Protein AF-A0A091U9D5-F1 (afdb_monomer)

Nearest PDB structures (foldseek):
  5nld-assembly1_B  TM=1.000E+00  e=1.282E-18  Gallus gallus
  3aya-assembly2_B  TM=9.301E-01  e=2.652E-10  Homo sapiens
  7n57-assembly1_B  TM=9.348E-01  e=3.592E-09  Homo sapiens
  7tro-assembly1_B  TM=9.326E-01  e=3.788E-09  Homo sapiens
  5glt-assembly2_B  TM=9.230E-01  e=2.046E-07  Toxascaris leonina

Foldseek 3Di:
DWKWAFPDQFAKKWKFFAFPPPGWTQWIWMQGRNQLKIWIWTQPPNHIDDIDIFNDRPDDHRDMKDWDWDDDQFWTWIDINNHTRDTDGGPPNPPVRRDDIDMDDGTDTPDDDDDDDDD

Mean predicted aligned error: 2.37 Å

Secondary structure (DSSP, 8-state):
-EEEE-S-SS-BEEEEEEETTT--EEEEEEEEGGGTEEEEEEEETTEE---EEE------T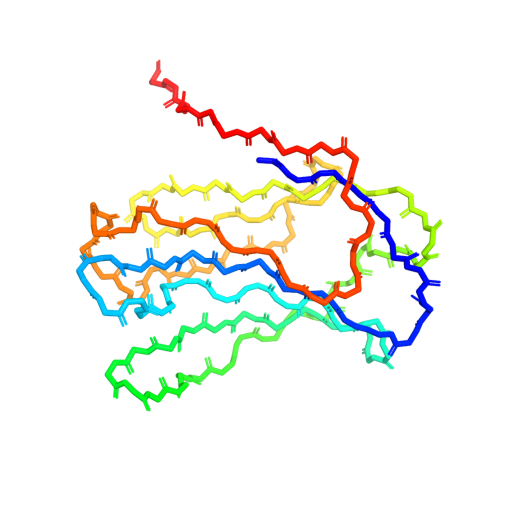TS-EEEEEEE-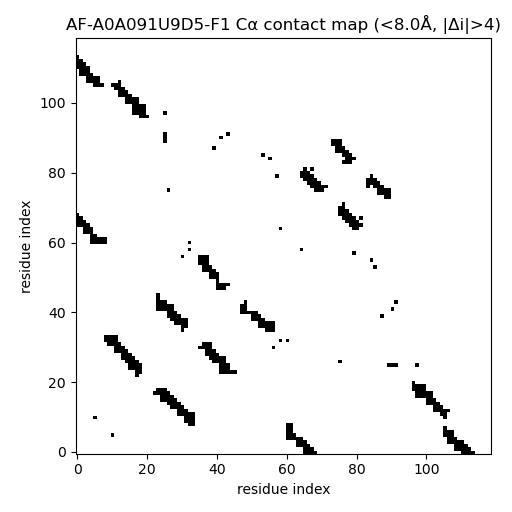SSEEEEEETTEEEEEEE-SSS-GGGEEEEEEEES-EEEEE-------

InterPro domains:
  IPR001079 Galectin, carbohydrate recognition domain [PF00337] (2-114)
  IPR001079 Galectin, carbohydrate recognition domain [PS51304] (1-115)
  IPR001079 Galectin, carbohydrate recognition domain [SM00276] (1-115)
  IPR001079 Galectin, carbohydrate recognition domain [SM00908] (1-114)
  IPR001079 Galectin, carbohydrate recognition domain [cd00070] (1-113)
  IPR013320 Concanavalin A-like lectin/glucanase domain superfamily [SSF49899] (2-115)
  IPR044156 Galectin-like [PTHR11346] (2-114)

Solvent-accessible surface area (backbone atoms only — not comparable to full-atom values): 6749 Å² total; per-residue (Å²): 62,40,29,30,27,27,85,52,68,60,47,42,32,37,46,34,36,19,26,61,83,84,62,35,28,50,37,36,42,33,49,31,49,68,73,48,30,30,40,34,38,31,35,52,97,91,39,75,58,77,77,47,76,39,72,76,52,96,74,60,67,62,40,82,48,39,41,37,72,46,74,67,98,59,32,39,38,35,25,50,72,87,39,80,73,53,72,46,68,62,75,56,79,65,62,86,33,53,77,44,82,46,75,47,72,50,58,53,73,77,46,78,49,91,76,87,82,76,134

Organism: NCBI:txid9218

Structure (mmCIF, N/CA/C/O backbone):
data_AF-A0A091U9D5-F1
#
_entry.id   AF-A0A091U9D5-F1
#
loop_
_atom_site.group_PDB
_atom_site.id
_atom_site.type_symbol
_atom_site.label_atom_id
_atom_site.label_alt_id
_atom_site.label_comp_id
_atom_site.label_asym_id
_atom_site.label_entity_id
_atom_site.label_seq_id
_atom_site.pdbx_PDB_ins_code
_atom_site.Cartn_x
_atom_site.Cartn_y
_atom_site.Cartn_z
_atom_site.occupancy
_atom_site.B_iso_or_equiv
_atom_site.auth_seq_id
_atom_site.auth_comp_id
_atom_site.auth_asym_id
_atom_site.auth_atom_id
_atom_site.pdbx_PDB_model_num
ATOM 1 N N . VAL A 1 1 ? -3.123 9.594 -1.344 1.00 98.38 1 VAL A N 1
ATOM 2 C CA . VAL A 1 1 ? -2.517 9.460 -2.687 1.00 98.38 1 VAL A CA 1
ATOM 3 C C . VAL A 1 1 ? -1.007 9.501 -2.539 1.00 98.38 1 VAL A C 1
ATOM 5 O O . VAL A 1 1 ? -0.505 10.336 -1.797 1.00 98.38 1 VAL A O 1
ATOM 8 N N . VAL A 1 2 ? -0.295 8.586 -3.188 1.00 98.88 2 VAL A N 1
ATOM 9 C CA . VAL A 1 2 ? 1.170 8.509 -3.223 1.00 98.88 2 VAL A CA 1
ATOM 10 C C . VAL A 1 2 ? 1.597 8.536 -4.683 1.00 98.88 2 VAL A C 1
ATOM 12 O O . VAL A 1 2 ? 1.063 7.774 -5.486 1.00 98.88 2 VAL A O 1
ATOM 15 N N . LYS A 1 3 ? 2.542 9.410 -5.024 1.00 98.88 3 LYS A N 1
ATOM 16 C CA . LYS A 1 3 ? 3.173 9.466 -6.346 1.00 98.88 3 LYS A CA 1
ATOM 17 C C . LYS A 1 3 ? 4.651 9.149 -6.216 1.00 98.88 3 LYS A C 1
ATOM 19 O O . LYS A 1 3 ? 5.295 9.590 -5.260 1.00 98.88 3 LYS A O 1
ATOM 24 N N . GLY A 1 4 ? 5.181 8.410 -7.176 1.00 98.50 4 GLY A N 1
ATOM 25 C CA . GLY A 1 4 ? 6.584 8.030 -7.194 1.00 98.50 4 GLY A CA 1
ATOM 26 C C . GLY A 1 4 ? 6.906 7.092 -8.343 1.00 98.50 4 GLY A C 1
ATOM 27 O O . GLY A 1 4 ? 6.072 6.857 -9.208 1.00 98.50 4 GLY A O 1
ATOM 28 N N . GLU A 1 5 ? 8.121 6.570 -8.315 1.00 98.50 5 GLU A N 1
ATOM 29 C CA . GLU A 1 5 ? 8.652 5.587 -9.260 1.00 98.50 5 GLU A CA 1
ATOM 30 C C . GLU A 1 5 ? 9.606 4.641 -8.518 1.00 98.50 5 GLU A C 1
ATOM 32 O O . GLU A 1 5 ? 10.040 4.939 -7.400 1.00 98.50 5 GLU A O 1
ATOM 37 N N . THR A 1 6 ? 9.937 3.488 -9.099 1.00 98.25 6 THR A N 1
ATOM 38 C CA . THR A 1 6 ? 10.942 2.582 -8.512 1.00 98.25 6 THR A CA 1
ATOM 39 C C . THR A 1 6 ? 12.337 2.876 -9.046 1.00 98.25 6 THR A C 1
ATOM 41 O O . THR A 1 6 ? 12.501 3.254 -10.202 1.00 98.25 6 THR A O 1
ATOM 44 N N . SER A 1 7 ? 13.374 2.643 -8.239 1.00 96.31 7 SER A N 1
ATOM 45 C CA . SER A 1 7 ? 14.761 2.741 -8.715 1.00 96.31 7 SER A CA 1
ATOM 46 C C . SER A 1 7 ? 15.231 1.442 -9.380 1.00 96.31 7 SER A C 1
ATOM 48 O O . SER A 1 7 ? 16.085 1.460 -10.272 1.00 96.31 7 SER A O 1
ATOM 50 N N . SER A 1 8 ? 14.684 0.296 -8.964 1.00 94.56 8 SER A N 1
ATOM 51 C CA . SER A 1 8 ? 14.990 -1.028 -9.508 1.00 94.56 8 SER A CA 1
ATOM 52 C C . SER A 1 8 ? 13.807 -1.621 -10.278 1.00 94.56 8 SER A C 1
ATOM 54 O O . SER A 1 8 ? 12.642 -1.344 -9.998 1.00 94.56 8 SER A O 1
ATOM 56 N N . SER A 1 9 ? 14.111 -2.488 -11.248 1.00 91.00 9 SER A N 1
ATOM 57 C CA . SER A 1 9 ? 13.111 -3.259 -11.995 1.00 91.00 9 SER A CA 1
ATOM 58 C C . SER A 1 9 ? 12.714 -4.576 -11.333 1.00 91.00 9 SER A C 1
ATOM 60 O O . SER A 1 9 ? 11.761 -5.214 -11.769 1.00 91.00 9 SER A O 1
ATOM 62 N N . THR A 1 10 ? 13.419 -4.998 -10.281 1.00 90.88 10 THR A N 1
ATOM 63 C CA . THR A 1 10 ? 13.208 -6.310 -9.646 1.00 90.88 10 THR A CA 1
ATOM 64 C C . THR A 1 10 ? 12.915 -6.227 -8.149 1.00 90.88 10 THR A C 1
ATOM 66 O O . THR A 1 10 ? 12.912 -7.255 -7.475 1.00 90.88 10 THR A O 1
ATOM 69 N N . SER A 1 11 ? 12.705 -5.027 -7.606 1.00 94.81 11 SER A N 1
ATOM 70 C CA . SER A 1 11 ? 12.454 -4.824 -6.175 1.00 94.81 11 SER A CA 1
ATOM 71 C C . SER A 1 11 ? 10.953 -4.824 -5.839 1.00 94.81 11 SER A C 1
ATOM 73 O O . SER A 1 11 ? 10.108 -5.283 -6.614 1.00 94.81 11 SER A O 1
ATOM 75 N N . MET A 1 12 ? 10.618 -4.346 -4.644 1.00 98.06 12 MET A N 1
ATOM 76 C CA . MET A 1 12 ? 9.260 -4.096 -4.178 1.00 98.06 12 MET A CA 1
ATOM 77 C C . MET A 1 12 ? 9.218 -2.831 -3.321 1.00 98.06 12 MET A C 1
ATOM 79 O O . MET A 1 12 ? 10.221 -2.456 -2.708 1.00 98.06 12 MET A O 1
ATOM 83 N N . PHE A 1 13 ? 8.035 -2.238 -3.218 1.00 98.75 13 PHE A N 1
ATOM 84 C CA . PHE A 1 13 ? 7.716 -1.252 -2.190 1.00 98.75 13 PHE A CA 1
ATOM 85 C C . PHE A 1 13 ? 6.469 -1.680 -1.427 1.00 98.75 13 PHE A C 1
ATOM 87 O O . PHE A 1 13 ? 5.741 -2.582 -1.850 1.00 98.75 13 PHE A O 1
ATOM 94 N N . GLU A 1 14 ? 6.223 -1.057 -0.282 1.00 98.88 14 GLU A N 1
ATOM 95 C CA . GLU A 1 14 ? 5.004 -1.304 0.480 1.00 98.88 14 GLU A CA 1
ATOM 96 C C . GLU A 1 14 ? 4.427 -0.029 1.076 1.00 98.88 14 GLU A C 1
ATOM 98 O O . GLU A 1 14 ? 5.155 0.882 1.474 1.00 98.88 14 GLU A O 1
ATOM 103 N N . ILE A 1 15 ? 3.098 0.010 1.125 1.00 98.88 15 ILE A N 1
ATOM 104 C CA . ILE A 1 15 ? 2.320 1.037 1.803 1.00 98.88 15 ILE A CA 1
ATOM 105 C C . ILE A 1 15 ? 1.525 0.340 2.903 1.00 98.88 15 ILE A C 1
ATOM 107 O O . ILE A 1 15 ? 0.661 -0.496 2.628 1.00 98.88 15 ILE A O 1
ATOM 111 N N . ASN A 1 16 ? 1.825 0.695 4.148 1.00 98.94 16 ASN A N 1
ATOM 112 C CA . ASN A 1 16 ? 1.202 0.134 5.336 1.00 98.94 16 ASN A CA 1
ATOM 113 C C . ASN A 1 16 ? 0.325 1.191 6.023 1.00 98.94 16 ASN A C 1
ATOM 115 O O . ASN A 1 16 ? 0.746 2.334 6.223 1.00 98.94 16 ASN A O 1
ATOM 119 N N . LEU A 1 17 ? -0.883 0.795 6.424 1.00 98.88 17 LEU A N 1
ATOM 120 C CA . LEU A 1 17 ? -1.750 1.566 7.316 1.00 98.88 17 LEU A CA 1
ATOM 121 C C . LEU A 1 17 ? -1.760 0.903 8.690 1.00 98.88 17 LEU A C 1
ATOM 123 O O . LEU A 1 17 ? -2.177 -0.253 8.812 1.00 98.88 17 LEU A O 1
ATOM 127 N N . LEU A 1 18 ? -1.294 1.619 9.713 1.00 98.88 18 LEU A N 1
ATOM 128 C CA . LEU A 1 18 ? -1.035 1.050 11.033 1.00 98.88 18 LEU A CA 1
ATOM 129 C C . LEU A 1 18 ? -1.976 1.603 12.097 1.00 98.88 18 LEU A C 1
ATOM 131 O O . LEU A 1 18 ? -2.380 2.770 12.071 1.00 98.88 18 LEU A O 1
ATOM 135 N N . CYS A 1 19 ? -2.304 0.727 13.042 1.00 98.56 19 CYS A N 1
ATOM 136 C CA . CYS A 1 19 ? -3.131 1.033 14.194 1.00 98.56 19 CYS A CA 1
ATOM 137 C C . CYS A 1 19 ? -2.305 1.618 15.342 1.00 98.56 19 CYS A C 1
ATOM 139 O O . CYS A 1 19 ? -1.178 1.190 15.580 1.00 98.56 19 CYS A O 1
ATOM 141 N N . ASP A 1 20 ? -2.917 2.502 16.121 1.00 97.44 20 ASP A N 1
ATOM 142 C CA . ASP A 1 20 ? -2.431 2.921 17.429 1.00 97.44 20 ASP A CA 1
ATOM 143 C C . ASP A 1 20 ? -3.389 2.429 18.534 1.00 97.44 20 ASP A C 1
ATOM 145 O O . ASP A 1 20 ? -4.610 2.546 18.373 1.00 97.44 20 ASP A O 1
ATOM 149 N N . PRO A 1 21 ? -2.876 1.854 19.640 1.00 95.75 21 PRO A N 1
ATOM 150 C CA . PRO A 1 21 ? -1.467 1.555 19.918 1.00 95.75 21 PRO A CA 1
ATOM 151 C C . PRO A 1 21 ? -0.961 0.270 19.230 1.00 95.75 21 PRO A C 1
ATOM 153 O O . PRO A 1 21 ? -1.736 -0.595 18.816 1.00 95.75 21 PRO A O 1
ATOM 156 N N . GLY A 1 22 ? 0.366 0.110 19.192 1.00 94.12 22 GLY A N 1
ATOM 157 C CA . GLY A 1 22 ? 1.029 -1.172 18.912 1.00 94.12 22 GLY A CA 1
ATOM 158 C C . GLY A 1 22 ? 1.322 -1.487 17.444 1.00 94.12 22 GLY A C 1
ATOM 159 O O . GLY A 1 22 ? 1.757 -2.597 17.160 1.00 94.12 22 GLY A O 1
ATOM 160 N N . ASP A 1 23 ? 1.087 -0.543 16.530 1.00 97.62 23 ASP A N 1
ATOM 161 C CA . ASP A 1 23 ? 1.519 -0.587 15.125 1.00 97.62 23 ASP A CA 1
ATOM 162 C C . ASP A 1 23 ? 1.101 -1.860 14.368 1.00 97.62 23 ASP A C 1
ATOM 164 O O . ASP A 1 23 ? 1.765 -2.317 13.439 1.00 97.62 23 ASP A O 1
ATOM 168 N N . GLN A 1 24 ? -0.054 -2.428 14.733 1.00 98.62 24 GLN A N 1
ATOM 169 C CA . GLN A 1 24 ? -0.668 -3.506 13.959 1.00 98.62 24 GLN A CA 1
ATOM 170 C C . GLN A 1 24 ? -1.002 -3.008 12.551 1.00 98.62 24 GLN A C 1
ATOM 172 O O . GLN A 1 24 ? -1.599 -1.940 12.392 1.00 98.62 24 GLN A O 1
ATOM 177 N N . ILE A 1 25 ? -0.672 -3.796 11.529 1.00 98.88 25 ILE A N 1
ATOM 178 C CA . ILE A 1 25 ? -0.846 -3.401 10.130 1.00 98.88 25 ILE A CA 1
ATOM 179 C C . ILE A 1 25 ? -2.262 -3.778 9.686 1.00 98.88 25 ILE A C 1
ATOM 181 O O . ILE A 1 25 ? -2.558 -4.946 9.422 1.00 98.88 25 ILE A O 1
ATOM 185 N N . ALA A 1 26 ? -3.149 -2.786 9.605 1.00 98.88 26 ALA A N 1
ATOM 186 C CA . ALA A 1 26 ? -4.526 -2.969 9.152 1.00 98.88 26 ALA A CA 1
ATOM 187 C C . ALA A 1 26 ? -4.593 -3.261 7.646 1.00 98.88 26 ALA A C 1
ATOM 189 O O . ALA A 1 26 ? -5.348 -4.142 7.225 1.00 98.88 26 ALA A O 1
ATOM 190 N N . LEU A 1 27 ? -3.765 -2.572 6.861 1.00 98.88 27 LEU A N 1
ATOM 191 C CA . LEU A 1 27 ? -3.556 -2.818 5.438 1.00 98.88 27 LEU A CA 1
ATOM 192 C C . LEU A 1 27 ? -2.058 -2.840 5.159 1.00 98.88 27 LEU A C 1
ATOM 194 O O . LEU A 1 27 ? -1.372 -1.870 5.462 1.00 98.88 27 LEU A O 1
ATOM 198 N N . HIS A 1 28 ? -1.590 -3.921 4.556 1.00 98.94 28 HIS A N 1
ATOM 199 C CA . HIS A 1 28 ? -0.297 -4.025 3.897 1.00 98.94 28 HIS A CA 1
ATOM 200 C C . HIS A 1 28 ? -0.559 -4.133 2.399 1.00 98.94 28 HIS A C 1
ATOM 202 O O . HIS A 1 28 ? -1.175 -5.109 1.973 1.00 98.94 28 HIS A O 1
ATOM 208 N N . PHE A 1 29 ? -0.135 -3.141 1.621 1.00 98.94 29 PHE A N 1
ATOM 209 C CA . PHE A 1 29 ? -0.201 -3.140 0.161 1.00 98.94 29 PHE A CA 1
ATOM 210 C C . PHE A 1 29 ? 1.218 -3.231 -0.397 1.00 98.94 29 PHE A C 1
ATOM 212 O O . PHE A 1 29 ? 2.011 -2.316 -0.186 1.00 98.94 29 PHE A O 1
ATOM 219 N N . ASN A 1 30 ? 1.543 -4.317 -1.101 1.00 98.81 30 ASN A N 1
ATOM 220 C CA . ASN A 1 30 ? 2.915 -4.627 -1.506 1.00 98.81 30 ASN A CA 1
ATOM 221 C C . ASN A 1 30 ? 3.016 -5.052 -2.981 1.00 98.81 30 ASN A C 1
ATOM 223 O O . ASN A 1 30 ? 2.884 -6.238 -3.306 1.00 98.81 30 ASN A O 1
ATOM 227 N N . PRO A 1 31 ? 3.255 -4.095 -3.894 1.00 98.56 31 PRO A N 1
ATOM 228 C CA . PRO A 1 31 ? 3.632 -4.378 -5.275 1.00 98.56 31 PRO A CA 1
ATOM 229 C C . PRO A 1 31 ? 5.028 -5.004 -5.360 1.00 98.56 31 PRO A C 1
ATOM 231 O O . PRO A 1 31 ? 6.019 -4.415 -4.926 1.00 98.56 31 PRO A O 1
ATOM 234 N N . ARG A 1 32 ? 5.116 -6.199 -5.951 1.00 98.44 32 ARG A N 1
ATOM 235 C CA . ARG A 1 32 ? 6.363 -6.950 -6.156 1.00 98.44 32 ARG A CA 1
ATOM 236 C C . ARG A 1 32 ? 6.699 -7.009 -7.646 1.00 98.44 32 ARG A C 1
ATOM 238 O O . ARG A 1 32 ? 6.100 -7.800 -8.376 1.00 98.44 32 ARG A O 1
ATOM 245 N N . PHE A 1 33 ? 7.686 -6.230 -8.090 1.00 97.25 33 PHE A N 1
ATOM 246 C CA . PHE A 1 33 ? 8.037 -6.106 -9.513 1.00 97.25 33 PHE A CA 1
ATOM 247 C C . PHE A 1 33 ? 8.675 -7.379 -10.077 1.00 97.25 33 PHE A C 1
ATOM 249 O O . PHE A 1 33 ? 8.363 -7.769 -11.195 1.00 97.25 33 PHE A O 1
ATOM 256 N N . SER A 1 34 ? 9.477 -8.098 -9.283 1.00 94.69 34 SER A N 1
ATOM 257 C CA . SER A 1 34 ? 10.120 -9.358 -9.703 1.00 94.69 34 SER A CA 1
ATOM 258 C C . SER A 1 34 ? 9.149 -10.473 -10.099 1.00 94.69 34 SER A C 1
ATOM 260 O O . SER A 1 34 ? 9.510 -11.355 -10.873 1.00 94.69 34 SER A O 1
ATOM 262 N N . SER A 1 35 ? 7.930 -10.455 -9.557 1.00 96.00 35 SER A N 1
ATOM 263 C CA . SER A 1 35 ? 6.890 -11.452 -9.842 1.00 96.00 35 SER A CA 1
ATOM 264 C C . SER A 1 35 ? 5.655 -10.857 -10.513 1.00 96.00 35 SER A C 1
ATOM 266 O O . SER A 1 35 ? 4.697 -11.591 -10.748 1.00 96.00 35 SER A O 1
ATOM 268 N N . SER A 1 36 ? 5.677 -9.548 -10.793 1.00 97.62 36 SER A N 1
ATOM 269 C CA . SER A 1 36 ? 4.566 -8.765 -11.343 1.00 97.62 36 SER A CA 1
ATOM 270 C C . SER A 1 36 ? 3.233 -9.076 -10.654 1.00 97.62 36 SER A C 1
ATOM 272 O O . SER A 1 36 ? 2.249 -9.442 -11.293 1.00 97.62 36 SER A O 1
ATOM 274 N N . ARG A 1 37 ? 3.214 -8.985 -9.320 1.00 98.25 37 ARG A N 1
ATOM 275 C CA . ARG A 1 37 ? 2.027 -9.243 -8.488 1.00 98.25 37 ARG A CA 1
ATOM 276 C C . ARG A 1 37 ? 1.901 -8.208 -7.389 1.00 98.25 37 ARG A C 1
ATOM 278 O O . ARG A 1 37 ? 2.900 -7.724 -6.862 1.00 98.25 37 ARG A O 1
ATOM 285 N N . ILE A 1 38 ? 0.665 -7.916 -7.009 1.00 98.75 38 ILE A N 1
ATOM 286 C CA . ILE A 1 38 ? 0.365 -7.126 -5.816 1.00 98.75 38 ILE A CA 1
ATOM 287 C C . ILE A 1 38 ? -0.105 -8.087 -4.732 1.00 98.75 38 ILE A C 1
ATOM 289 O O . ILE A 1 38 ? -1.017 -8.884 -4.961 1.00 98.75 38 ILE A O 1
ATOM 293 N N . VAL A 1 39 ? 0.507 -8.001 -3.555 1.00 98.81 39 VAL A N 1
ATOM 294 C CA . VAL A 1 39 ? 0.072 -8.735 -2.366 1.00 98.81 39 VAL A CA 1
ATOM 295 C C . VAL A 1 39 ? -0.581 -7.765 -1.394 1.00 98.81 39 VAL A C 1
ATOM 297 O O . VAL A 1 39 ? 0.006 -6.743 -1.042 1.00 98.81 39 VAL A O 1
ATOM 300 N N . CYS A 1 40 ? -1.785 -8.110 -0.947 1.00 98.88 40 CYS A N 1
ATOM 301 C CA . CYS A 1 40 ? -2.469 -7.440 0.147 1.00 98.88 40 CYS A CA 1
ATOM 302 C C . CYS A 1 40 ? -2.585 -8.375 1.352 1.00 98.88 40 CYS A C 1
ATOM 304 O O . CYS A 1 40 ? -2.891 -9.563 1.208 1.00 98.88 40 CYS A O 1
ATOM 306 N N . ASN A 1 41 ? -2.358 -7.850 2.555 1.00 98.88 41 ASN A N 1
ATOM 307 C CA . ASN A 1 41 ? -2.565 -8.601 3.793 1.00 98.88 41 ASN A CA 1
ATOM 308 C C . ASN A 1 41 ? -2.805 -7.662 4.992 1.00 98.88 41 ASN A C 1
ATOM 310 O O . ASN A 1 41 ? -2.846 -6.441 4.853 1.00 98.88 41 ASN A O 1
ATOM 314 N N . SER A 1 42 ? -2.959 -8.241 6.180 1.00 98.94 42 SER A N 1
ATOM 315 C CA . SER A 1 42 ? -2.963 -7.541 7.465 1.00 98.94 42 SER A CA 1
ATOM 316 C C . SER A 1 42 ? -2.081 -8.308 8.448 1.00 98.94 42 SER A C 1
ATOM 318 O O . SER A 1 42 ? -2.084 -9.544 8.441 1.00 98.94 42 SER A O 1
ATOM 320 N N . PHE A 1 43 ? -1.369 -7.581 9.305 1.00 98.81 43 PHE A N 1
ATOM 321 C CA . PHE A 1 43 ? -0.604 -8.137 10.418 1.00 98.81 43 PHE A CA 1
ATOM 322 C C . PHE A 1 43 ? -1.319 -7.783 11.721 1.00 98.81 43 PHE A C 1
ATOM 324 O O . PHE A 1 43 ? -1.204 -6.665 12.227 1.00 98.81 43 PHE A O 1
ATOM 331 N N . LEU A 1 44 ? -2.114 -8.722 12.226 1.00 98.25 44 LEU A N 1
ATOM 332 C CA . LEU A 1 44 ? -2.978 -8.542 13.394 1.00 98.25 44 LEU A CA 1
ATOM 333 C C . LEU A 1 44 ? -2.643 -9.619 14.418 1.00 98.25 44 LEU A C 1
ATOM 335 O O . LEU A 1 44 ? -2.303 -10.735 14.035 1.00 98.25 44 LEU A O 1
ATOM 339 N N . ALA A 1 45 ? -2.727 -9.304 15.713 1.00 96.56 45 ALA A N 1
ATOM 340 C CA . ALA A 1 45 ? -2.375 -10.250 16.780 1.00 96.56 45 ALA A CA 1
ATOM 341 C C . ALA A 1 45 ? -1.027 -10.969 16.519 1.00 96.56 45 ALA A C 1
ATOM 343 O O . ALA A 1 45 ? -0.912 -12.187 16.661 1.00 96.56 45 ALA A O 1
ATOM 344 N N . ASN A 1 46 ? -0.020 -10.196 16.099 1.00 96.81 46 ASN A N 1
ATOM 345 C CA . ASN A 1 46 ? 1.357 -10.632 15.846 1.00 96.81 46 ASN A CA 1
ATOM 346 C C . ASN A 1 46 ? 1.546 -11.729 14.782 1.00 96.81 46 ASN A C 1
ATOM 348 O O . ASN A 1 46 ? 2.539 -12.455 14.824 1.00 96.81 46 ASN A O 1
ATOM 352 N N . HIS A 1 47 ? 0.634 -11.856 13.816 1.00 98.31 47 HIS A N 1
ATOM 353 C CA . HIS A 1 47 ? 0.820 -12.750 12.676 1.00 98.31 47 HIS A CA 1
ATOM 354 C C . HIS A 1 47 ? 0.217 -12.179 11.391 1.00 98.31 47 HIS A C 1
ATOM 356 O O . HIS A 1 47 ? -0.716 -11.375 11.407 1.00 98.31 47 HIS A O 1
ATOM 362 N N . TRP A 1 48 ? 0.754 -12.630 10.259 1.00 98.81 48 TRP A N 1
ATOM 363 C CA . TRP A 1 48 ? 0.170 -12.370 8.950 1.00 98.81 48 TRP A CA 1
ATOM 364 C C . TRP A 1 48 ? -1.086 -13.212 8.749 1.00 98.81 48 TRP A C 1
ATOM 366 O O . TRP A 1 48 ? -1.099 -14.410 9.034 1.00 98.81 48 TRP A O 1
ATOM 376 N N . GLY A 1 49 ? -2.136 -12.592 8.217 1.00 98.75 49 GLY A N 1
ATOM 377 C CA . GLY A 1 49 ? -3.305 -13.322 7.741 1.00 98.75 49 GLY A CA 1
ATOM 378 C C . GLY A 1 49 ? -3.052 -14.036 6.408 1.00 98.75 49 GLY A C 1
ATOM 379 O O . GLY A 1 49 ? -1.927 -14.144 5.919 1.00 98.75 49 GLY A O 1
ATOM 380 N N . LYS A 1 50 ? -4.133 -14.496 5.771 1.00 98.62 50 LYS A N 1
ATOM 381 C CA . LYS A 1 50 ? -4.080 -15.057 4.414 1.00 98.62 50 LYS A CA 1
ATOM 382 C C . LYS A 1 50 ? -3.763 -13.955 3.397 1.00 98.62 50 LYS A C 1
ATOM 384 O O . LYS A 1 50 ? -4.460 -12.942 3.384 1.00 98.62 50 LYS A O 1
ATOM 389 N N . GLU A 1 51 ? -2.766 -14.160 2.541 1.00 98.75 51 GLU A N 1
ATOM 390 C CA . GLU A 1 51 ? -2.470 -13.234 1.442 1.00 98.75 51 GLU A CA 1
ATOM 391 C C . GLU A 1 51 ? -3.630 -13.176 0.433 1.00 98.75 51 GLU A C 1
ATOM 393 O O . GLU A 1 51 ? -4.207 -14.201 0.057 1.00 98.75 51 GLU A O 1
ATOM 398 N N . GLU A 1 52 ? -3.949 -11.968 -0.022 1.00 98.75 52 GLU A N 1
ATOM 399 C CA . GLU A 1 52 ? -4.799 -11.715 -1.183 1.00 98.75 52 GLU A CA 1
ATOM 400 C C . GLU A 1 52 ? -3.901 -11.240 -2.325 1.00 98.75 52 GLU A C 1
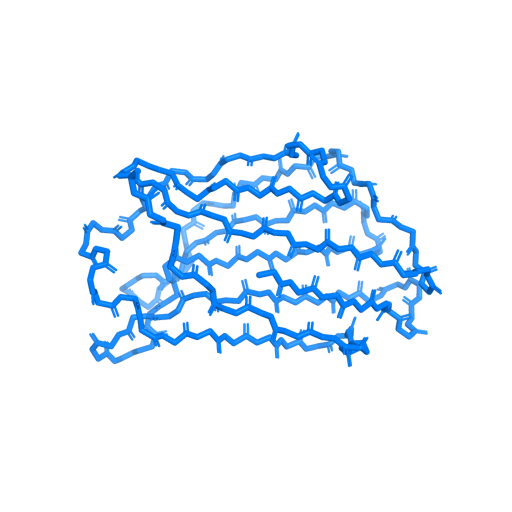ATOM 402 O O . GLU A 1 52 ? -3.281 -10.180 -2.245 1.00 98.75 52 GLU A O 1
ATOM 407 N N . VAL A 1 53 ? -3.783 -12.064 -3.366 1.00 98.50 53 VAL A N 1
AT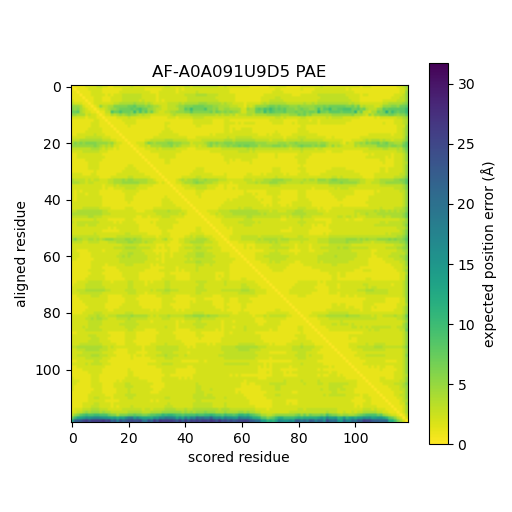OM 408 C CA . VAL A 1 53 ? -2.862 -11.827 -4.482 1.00 98.50 53 VAL A CA 1
ATOM 409 C C . VAL A 1 53 ? -3.647 -11.326 -5.682 1.00 98.50 53 VAL A C 1
ATOM 411 O O . VAL A 1 53 ? -4.556 -12.006 -6.159 1.00 98.50 53 VAL A O 1
ATOM 414 N N . ASN A 1 54 ? -3.258 -10.167 -6.203 1.00 97.19 54 ASN A N 1
ATOM 415 C CA . ASN A 1 54 ? -3.753 -9.655 -7.469 1.00 97.19 54 ASN A CA 1
ATOM 416 C C . ASN A 1 54 ? -2.706 -9.874 -8.567 1.00 97.19 54 ASN A C 1
ATOM 418 O O . ASN A 1 54 ? -1.567 -9.413 -8.453 1.00 97.19 54 ASN A O 1
ATOM 422 N N . ASN A 1 55 ? -3.105 -10.578 -9.628 1.00 95.12 55 ASN A N 1
ATOM 423 C CA . ASN A 1 55 ? -2.244 -10.842 -10.787 1.00 95.12 55 ASN A CA 1
ATOM 424 C C . ASN A 1 55 ? -2.294 -9.713 -11.827 1.00 95.12 55 ASN A C 1
ATOM 426 O O . ASN A 1 55 ? -1.447 -9.670 -12.712 1.00 95.12 55 ASN A O 1
ATOM 430 N N . THR A 1 56 ? -3.262 -8.796 -11.728 1.00 95.69 56 THR A N 1
ATOM 431 C CA . THR A 1 56 ? -3.233 -7.553 -12.502 1.00 95.69 56 THR A CA 1
ATOM 432 C C . THR A 1 56 ? -2.176 -6.631 -11.899 1.00 95.69 56 THR A C 1
ATOM 434 O O . THR A 1 56 ? -2.298 -6.203 -10.750 1.00 95.69 56 THR A O 1
ATOM 437 N N . PHE A 1 57 ? -1.138 -6.329 -12.675 1.00 97.50 57 PHE A N 1
ATOM 438 C CA . PHE A 1 57 ? 0.011 -5.543 -12.232 1.00 97.50 57 PHE A CA 1
ATOM 439 C C . PHE A 1 57 ? 0.243 -4.366 -13.189 1.00 97.50 57 PHE A C 1
ATOM 441 O O . PHE A 1 57 ? 0.997 -4.502 -14.147 1.00 97.50 57 PHE A O 1
ATOM 448 N N . PRO A 1 58 ? -0.433 -3.225 -12.972 1.00 97.38 58 PRO A N 1
ATOM 449 C CA . PRO A 1 58 ? -0.398 -2.076 -13.878 1.00 97.38 58 PRO A CA 1
ATOM 450 C C . PRO A 1 58 ? 0.786 -1.133 -13.600 1.00 97.38 58 PRO A C 1
ATOM 452 O O . PRO A 1 58 ? 0.708 0.044 -13.917 1.00 97.38 58 PRO A O 1
ATOM 455 N N . PHE A 1 59 ? 1.853 -1.621 -12.964 1.00 97.69 59 PHE A N 1
ATOM 456 C CA . PHE A 1 59 ? 3.060 -0.830 -12.738 1.00 97.69 59 PHE A CA 1
ATOM 457 C C . P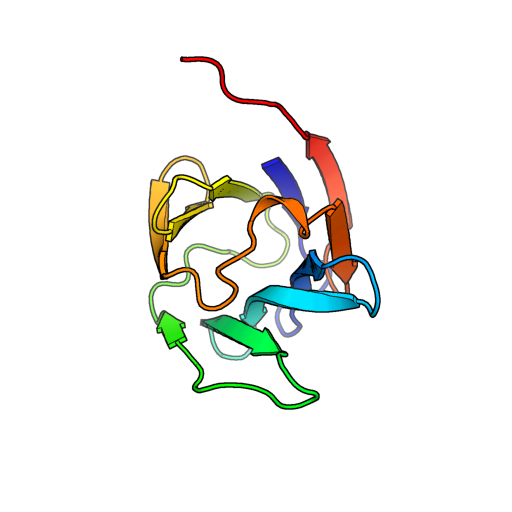HE A 1 59 ? 4.107 -1.153 -13.797 1.00 97.69 59 PHE A C 1
ATOM 459 O O . PHE A 1 59 ? 4.353 -2.325 -14.093 1.00 97.69 59 PHE A O 1
ATOM 466 N N . GLU A 1 60 ? 4.795 -0.120 -14.264 1.00 97.50 60 GLU A N 1
ATOM 467 C CA . GLU A 1 60 ? 6.038 -0.237 -15.014 1.00 97.50 60 GLU A CA 1
ATOM 468 C C . GLU A 1 60 ? 7.191 0.270 -14.139 1.00 97.50 60 GLU A C 1
ATOM 470 O O . GLU A 1 60 ? 7.079 1.285 -13.453 1.00 97.50 60 GLU A O 1
ATOM 475 N N . ALA A 1 61 ? 8.278 -0.499 -14.060 1.00 97.44 61 ALA A N 1
ATOM 476 C CA . ALA A 1 61 ? 9.406 -0.121 -13.216 1.00 97.44 61 ALA A CA 1
ATOM 477 C C . ALA A 1 61 ? 10.116 1.110 -13.777 1.00 97.44 61 ALA A C 1
ATOM 479 O O . ALA A 1 61 ? 10.331 1.181 -14.983 1.00 97.44 61 ALA A O 1
ATOM 480 N N . LYS A 1 62 ? 10.580 1.999 -12.890 1.00 97.38 62 LYS A N 1
ATOM 481 C CA . LYS A 1 62 ? 11.241 3.272 -13.241 1.00 97.38 62 LYS A CA 1
ATOM 482 C C . LYS A 1 62 ? 10.372 4.271 -14.009 1.00 97.38 62 LYS A C 1
ATOM 484 O O . LYS A 1 62 ? 10.897 5.287 -14.448 1.00 97.38 62 LYS A O 1
ATOM 489 N N . GLU A 1 63 ? 9.077 4.003 -14.132 1.00 98.31 63 GLU A N 1
ATOM 490 C CA . GLU A 1 63 ? 8.110 4.956 -14.659 1.00 98.31 63 GLU A CA 1
ATOM 491 C C . GLU A 1 63 ? 7.297 5.570 -13.507 1.00 98.31 63 GLU A C 1
ATOM 493 O O . GLU A 1 63 ? 7.020 4.884 -12.509 1.00 98.31 63 GLU A O 1
ATOM 498 N N . PRO A 1 64 ? 6.901 6.851 -13.614 1.00 98.62 64 PRO A N 1
ATOM 499 C CA . PRO A 1 64 ? 6.033 7.486 -12.634 1.00 98.62 64 PRO A CA 1
ATOM 500 C C . PRO A 1 64 ? 4.663 6.809 -12.548 1.00 98.62 64 PRO A C 1
ATOM 502 O O . PRO A 1 64 ? 4.025 6.543 -13.562 1.00 98.62 64 PRO A O 1
ATOM 505 N N . PHE A 1 65 ? 4.169 6.627 -11.327 1.00 98.62 65 PHE A N 1
ATOM 506 C CA . PHE A 1 65 ? 2.826 6.122 -11.047 1.00 98.62 65 PHE A CA 1
ATOM 507 C C . PHE A 1 65 ? 2.131 6.939 -9.952 1.00 98.62 65 PHE A C 1
ATOM 509 O O . PHE A 1 65 ? 2.765 7.596 -9.116 1.00 98.62 65 PHE A O 1
ATOM 516 N N . GLN A 1 66 ? 0.802 6.841 -9.903 1.00 98.81 66 GLN A N 1
ATOM 517 C CA . GLN A 1 66 ? -0.033 7.348 -8.818 1.00 98.81 66 GLN A CA 1
ATOM 518 C C . GLN A 1 66 ? -0.812 6.206 -8.159 1.00 98.81 66 GLN A C 1
ATOM 520 O O . GLN A 1 66 ? -1.700 5.622 -8.772 1.00 98.81 66 GLN A O 1
ATOM 525 N N . VAL A 1 67 ? -0.561 5.950 -6.873 1.00 98.88 67 VAL A N 1
ATOM 526 C CA . VAL A 1 67 ? -1.374 5.046 -6.047 1.00 98.88 67 VAL A CA 1
ATOM 527 C C . VAL A 1 67 ? -2.332 5.858 -5.181 1.00 98.88 67 VAL A C 1
ATOM 529 O O . VAL A 1 67 ? -1.921 6.664 -4.342 1.00 98.88 67 VAL A O 1
ATOM 532 N N . GLU A 1 68 ? -3.629 5.616 -5.319 1.00 98.81 68 GLU A N 1
ATOM 533 C CA . GLU A 1 68 ? -4.632 6.102 -4.377 1.00 98.81 68 GLU A CA 1
ATOM 534 C C . GLU A 1 68 ? -5.174 4.945 -3.538 1.00 98.81 68 GLU A C 1
ATOM 536 O O . GLU A 1 68 ? -5.660 3.952 -4.070 1.00 98.81 68 GLU A O 1
ATOM 541 N N . ILE A 1 69 ? -5.119 5.105 -2.213 1.00 98.75 69 ILE A N 1
ATOM 542 C CA . ILE A 1 69 ? -5.792 4.231 -1.253 1.00 98.75 69 ILE A CA 1
ATOM 543 C C . ILE A 1 69 ? -6.896 5.051 -0.592 1.00 98.75 69 ILE A C 1
ATOM 545 O O . ILE A 1 69 ? -6.619 6.053 0.071 1.00 98.75 69 ILE A O 1
ATOM 549 N N . TYR A 1 70 ? -8.136 4.616 -0.778 1.00 97.38 70 TYR A N 1
ATOM 550 C CA . TYR A 1 70 ? -9.335 5.201 -0.188 1.00 97.38 70 TYR A CA 1
ATOM 551 C C . TYR A 1 70 ? -10.000 4.173 0.730 1.00 97.38 70 TYR A C 1
ATOM 553 O O . TYR A 1 70 ? -10.050 2.996 0.394 1.00 97.38 70 TYR A O 1
ATOM 561 N N . SER A 1 71 ? -10.511 4.599 1.883 1.00 98.06 71 SER A N 1
ATOM 562 C CA . SER A 1 71 ? -11.248 3.725 2.801 1.00 98.06 71 SER A CA 1
ATOM 563 C C . SER A 1 71 ? -12.695 4.177 2.891 1.00 98.06 71 SER A C 1
ATOM 565 O O . SER A 1 71 ? -12.953 5.323 3.264 1.00 98.06 71 SER A O 1
ATOM 567 N N . ASP A 1 72 ? -13.621 3.262 2.622 1.00 97.00 72 ASP A N 1
ATOM 568 C CA . ASP A 1 72 ? -15.018 3.398 3.029 1.00 97.00 72 ASP A CA 1
ATOM 569 C C . ASP A 1 72 ? -15.276 2.577 4.311 1.00 97.00 72 ASP A C 1
ATOM 571 O O . ASP A 1 72 ? -14.337 2.245 5.049 1.00 97.00 72 ASP A O 1
ATOM 575 N N . GLN A 1 73 ? -16.545 2.290 4.612 1.00 96.56 73 GLN A N 1
ATOM 576 C CA . GLN A 1 73 ? -16.947 1.530 5.799 1.00 96.56 73 GLN A CA 1
ATOM 577 C C . GLN A 1 73 ? -16.598 0.035 5.733 1.00 96.56 73 GLN A C 1
ATOM 579 O O . GLN A 1 73 ? -16.508 -0.605 6.781 1.00 96.56 73 GLN A O 1
ATOM 584 N N . ASP A 1 74 ? -16.380 -0.521 4.541 1.00 97.94 74 ASP A N 1
ATOM 585 C CA . ASP A 1 74 ? -16.269 -1.962 4.306 1.00 97.94 74 ASP A CA 1
ATOM 586 C C . ASP A 1 74 ? -14.908 -2.386 3.726 1.00 97.94 74 ASP A C 1
ATOM 588 O O . ASP A 1 74 ? -14.421 -3.487 4.028 1.00 97.94 74 ASP A O 1
ATOM 592 N N . TYR A 1 75 ? -14.282 -1.529 2.917 1.00 98.75 75 TYR A N 1
ATOM 593 C CA . TYR A 1 75 ? -13.083 -1.830 2.146 1.00 98.75 75 TYR A CA 1
ATOM 594 C C . TYR A 1 75 ? -12.056 -0.695 2.147 1.00 98.75 75 TYR A C 1
ATOM 596 O O . TYR A 1 75 ? -12.365 0.495 2.227 1.00 98.75 75 TYR A O 1
ATOM 604 N N . PHE A 1 76 ? -10.804 -1.092 1.932 1.00 98.81 76 PHE A N 1
ATOM 605 C CA . PHE A 1 76 ? -9.816 -0.249 1.277 1.00 98.81 76 PHE A CA 1
ATOM 606 C C . PHE A 1 76 ? -9.924 -0.445 -0.234 1.00 98.81 76 PHE A C 1
ATOM 608 O O . PHE A 1 76 ? -9.792 -1.562 -0.733 1.00 98.81 76 PHE A O 1
ATOM 615 N N . HIS A 1 77 ? -10.141 0.632 -0.971 1.00 98.62 77 HIS A N 1
ATOM 616 C CA . HIS A 1 77 ? -10.109 0.676 -2.424 1.00 98.62 77 HIS A CA 1
ATOM 617 C C . HIS A 1 77 ? -8.752 1.184 -2.885 1.00 98.62 77 HIS A C 1
ATOM 619 O O . HIS A 1 77 ? -8.284 2.213 -2.398 1.00 98.62 77 HIS A O 1
ATOM 625 N N . ILE A 1 78 ? -8.144 0.475 -3.833 1.00 98.75 78 ILE A N 1
ATOM 626 C CA . ILE A 1 78 ? -6.851 0.845 -4.392 1.00 98.75 78 ILE A CA 1
ATOM 627 C C . ILE A 1 78 ? -7.008 1.151 -5.876 1.00 98.75 78 ILE A C 1
ATOM 629 O O . ILE A 1 78 ? -7.499 0.320 -6.649 1.00 98.75 78 ILE A O 1
ATOM 633 N N . PHE A 1 79 ? -6.566 2.346 -6.252 1.00 98.69 79 PHE A N 1
ATOM 634 C CA . PHE A 1 79 ? -6.501 2.827 -7.622 1.00 98.69 79 PHE A CA 1
ATOM 635 C C . PHE A 1 79 ? -5.043 3.054 -8.012 1.00 98.69 79 PHE A C 1
ATOM 637 O O . PHE A 1 79 ? -4.247 3.520 -7.193 1.00 98.69 79 PHE A O 1
ATOM 644 N N . ILE A 1 80 ? -4.708 2.724 -9.254 1.00 98.56 80 ILE A N 1
ATOM 645 C CA . ILE A 1 80 ? -3.410 3.015 -9.864 1.00 98.56 80 ILE A CA 1
ATOM 646 C C . ILE A 1 80 ? -3.702 3.786 -11.144 1.00 98.56 80 ILE A C 1
ATOM 648 O O . ILE A 1 80 ? -4.504 3.322 -11.955 1.00 98.56 80 ILE A O 1
ATOM 652 N N . ASP A 1 81 ? -3.129 4.983 -11.262 1.00 97.75 81 ASP A N 1
ATOM 653 C CA . ASP A 1 81 ? -3.366 5.919 -12.369 1.00 97.75 81 ASP A CA 1
ATOM 654 C C . ASP A 1 81 ? -4.863 6.063 -12.683 1.00 97.75 81 ASP A C 1
ATOM 656 O O . ASP A 1 81 ? -5.330 5.806 -13.789 1.00 97.75 81 ASP A O 1
ATOM 660 N N . GLU A 1 82 ? -5.629 6.398 -11.636 1.00 95.12 82 GLU A N 1
ATOM 661 C CA . GLU A 1 82 ? -7.086 6.640 -11.642 1.00 95.12 82 GLU A CA 1
ATOM 662 C C . GLU A 1 82 ? -7.969 5.405 -11.909 1.00 95.12 82 GLU A C 1
ATOM 664 O O . GLU A 1 82 ? -9.183 5.447 -11.702 1.00 95.12 82 GLU A O 1
ATOM 669 N N . ASN A 1 83 ? -7.382 4.263 -12.268 1.00 97.19 83 ASN A N 1
ATOM 670 C CA . ASN A 1 83 ? -8.109 3.024 -12.519 1.00 97.19 83 ASN A CA 1
ATOM 671 C C . ASN A 1 83 ? -8.237 2.193 -11.240 1.00 97.19 83 ASN A C 1
ATOM 673 O O . ASN A 1 83 ? -7.250 1.947 -10.549 1.00 97.19 83 ASN A O 1
ATOM 677 N N . LYS A 1 84 ? -9.447 1.713 -10.919 1.00 97.88 84 LYS A N 1
ATOM 678 C CA . LYS A 1 84 ? -9.666 0.832 -9.758 1.00 97.88 84 LYS A CA 1
ATOM 679 C C . LYS A 1 84 ? -9.041 -0.535 -10.023 1.00 97.88 84 LYS A C 1
ATOM 681 O O . LYS A 1 84 ? -9.458 -1.233 -10.943 1.00 97.88 84 LYS A O 1
ATOM 686 N N . ILE A 1 85 ? -8.093 -0.940 -9.183 1.00 98.25 85 ILE A N 1
ATOM 687 C CA . ILE A 1 85 ? -7.330 -2.179 -9.377 1.00 98.25 85 ILE A CA 1
ATOM 688 C C . ILE A 1 85 ? -7.842 -3.294 -8.482 1.00 98.25 85 ILE A C 1
ATOM 690 O O . ILE A 1 85 ? -8.039 -4.417 -8.939 1.00 98.25 85 ILE A O 1
ATOM 694 N N . LEU A 1 86 ? -8.065 -2.994 -7.203 1.00 98.38 86 LEU A N 1
ATOM 695 C CA . LEU A 1 86 ? -8.563 -3.972 -6.245 1.00 98.38 86 LEU A CA 1
ATOM 696 C C . LEU A 1 86 ? -9.282 -3.298 -5.077 1.00 98.38 86 LEU A C 1
ATOM 698 O O . LEU A 1 86 ? -9.214 -2.082 -4.877 1.00 98.38 86 LEU A O 1
ATOM 702 N N . GLN A 1 87 ? -9.987 -4.112 -4.300 1.00 98.50 87 GLN A N 1
ATOM 703 C CA . GLN A 1 87 ? -10.522 -3.723 -3.003 1.00 98.50 87 GLN A CA 1
ATOM 704 C C . GLN A 1 87 ? -10.181 -4.798 -1.976 1.00 98.50 87 GLN A C 1
ATOM 706 O O . GLN A 1 87 ? -10.274 -5.985 -2.276 1.00 98.50 87 GLN A O 1
ATOM 711 N N . TYR A 1 88 ? -9.794 -4.379 -0.778 1.00 98.88 88 TYR A N 1
ATOM 712 C CA . TYR A 1 88 ? -9.396 -5.254 0.316 1.00 98.88 88 TYR A CA 1
ATOM 713 C C . TYR A 1 88 ? -10.347 -5.045 1.489 1.00 98.88 88 TYR A C 1
ATOM 715 O O . TYR A 1 88 ? -10.481 -3.930 1.993 1.00 98.88 88 TYR A O 1
ATOM 723 N N . LYS A 1 89 ? -11.054 -6.101 1.900 1.00 98.81 89 LYS A N 1
ATOM 724 C CA . LYS A 1 89 ? -12.064 -6.004 2.961 1.00 98.81 89 LYS A CA 1
ATOM 725 C C . LYS A 1 89 ? -11.400 -5.734 4.306 1.00 98.81 89 LYS A C 1
ATOM 727 O O . LYS A 1 89 ? -10.427 -6.398 4.661 1.00 98.81 89 LYS A O 1
ATOM 732 N N . HIS A 1 90 ? -11.979 -4.837 5.101 1.00 98.81 90 HIS A N 1
ATOM 733 C CA . HIS A 1 90 ? -11.461 -4.509 6.429 1.00 98.81 9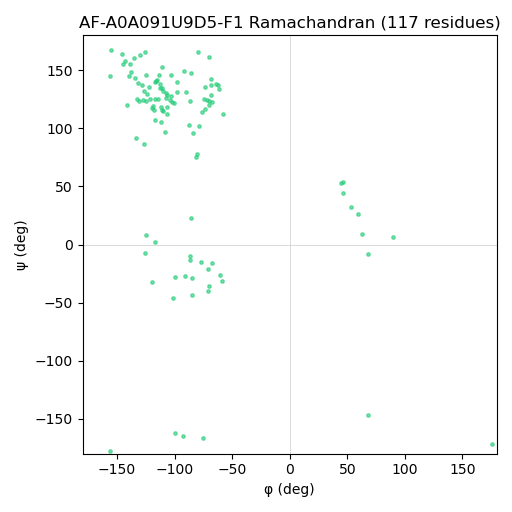0 HIS A CA 1
ATOM 734 C C . HIS A 1 90 ? -11.377 -5.745 7.332 1.00 98.81 90 HIS A C 1
ATOM 736 O O . HIS A 1 90 ? -12.404 -6.306 7.740 1.00 98.81 90 HIS A O 1
ATOM 742 N N . ARG A 1 91 ? -10.150 -6.163 7.672 1.00 98.69 91 ARG A N 1
ATOM 743 C CA . ARG A 1 91 ? -9.891 -7.182 8.705 1.00 98.69 91 ARG A CA 1
ATOM 744 C C . ARG A 1 91 ? -9.839 -6.558 10.100 1.00 98.69 91 ARG A C 1
ATOM 746 O O . ARG A 1 91 ? -10.481 -7.076 11.009 1.00 98.69 91 ARG A O 1
ATOM 753 N N . GLN A 1 92 ? -9.164 -5.414 10.244 1.00 98.25 92 GLN A N 1
ATOM 754 C CA . GLN A 1 92 ? -9.292 -4.547 11.419 1.00 98.25 92 GLN A CA 1
ATOM 755 C C . GLN A 1 92 ? -10.658 -3.850 11.383 1.00 98.25 92 GLN A C 1
ATOM 757 O O . GLN A 1 92 ? -10.983 -3.188 10.404 1.00 98.25 92 GLN A O 1
ATOM 762 N N . LYS A 1 93 ? -11.458 -3.999 12.442 1.00 97.25 93 LYS A N 1
ATOM 763 C CA . LYS A 1 93 ? -12.805 -3.412 12.536 1.00 97.25 93 LYS A CA 1
ATOM 764 C C . LYS A 1 93 ? -12.817 -2.026 13.170 1.00 97.25 93 LYS A C 1
ATOM 766 O O . LYS A 1 93 ? -13.682 -1.220 12.844 1.00 97.25 93 LYS A O 1
ATOM 771 N N . GLN A 1 94 ? -11.851 -1.723 14.034 1.00 97.69 94 GLN A N 1
ATOM 772 C CA . GLN A 1 94 ? -11.723 -0.409 14.651 1.00 97.69 94 GLN A CA 1
ATOM 773 C C . GLN A 1 94 ? -11.020 0.560 13.689 1.00 97.69 94 GLN A C 1
ATOM 775 O O . GLN A 1 94 ? -9.850 0.873 13.860 1.00 97.69 94 GLN A O 1
ATOM 780 N N . LEU A 1 95 ? -11.713 1.047 12.656 1.00 98.00 95 LEU A N 1
ATOM 781 C CA . LEU A 1 95 ? -11.089 1.910 11.636 1.00 98.00 95 LEU A CA 1
ATOM 782 C C . LEU A 1 95 ? -10.479 3.191 12.224 1.00 98.00 95 LEU A C 1
ATOM 784 O O . LEU A 1 95 ? -9.455 3.664 11.743 1.00 98.00 95 LEU A O 1
ATOM 788 N N . SER A 1 96 ? -11.055 3.721 13.306 1.00 97.88 96 SER A N 1
ATOM 789 C CA . SER A 1 96 ? -10.532 4.913 13.983 1.00 97.88 96 SER A CA 1
ATOM 790 C C . SER A 1 96 ? -9.181 4.699 14.668 1.00 97.88 96 SER A C 1
ATOM 792 O O . SER A 1 96 ? -8.547 5.684 15.033 1.00 97.88 96 SER A O 1
ATOM 794 N N . SER A 1 97 ? -8.743 3.451 14.887 1.00 98.38 97 SER A N 1
ATOM 795 C CA 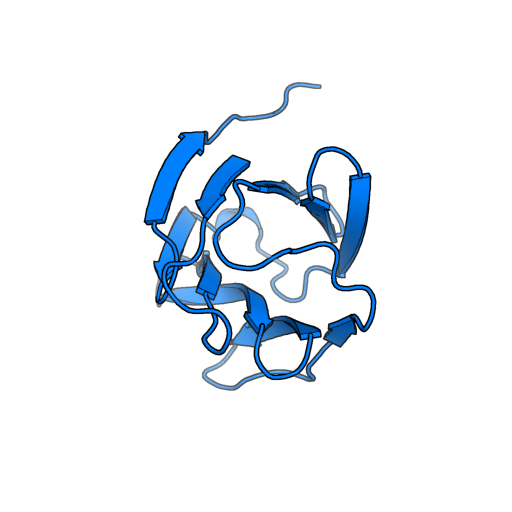. SER A 1 97 ? -7.406 3.197 15.430 1.00 98.38 97 SER A CA 1
ATOM 796 C C . SER A 1 97 ? -6.323 3.355 14.369 1.00 98.38 97 SER A C 1
ATOM 798 O O . SER A 1 97 ? -5.156 3.432 14.724 1.00 98.38 97 SER A O 1
ATOM 800 N N . ILE A 1 98 ? -6.670 3.384 13.080 1.00 98.62 98 ILE A N 1
ATOM 801 C CA . ILE A 1 98 ? -5.712 3.507 11.981 1.00 98.62 98 ILE A CA 1
ATOM 802 C C . ILE A 1 98 ? -5.296 4.973 11.855 1.00 98.62 98 ILE A C 1
ATOM 804 O O . ILE A 1 98 ? -6.038 5.797 11.325 1.00 98.62 98 ILE A O 1
ATOM 808 N N . THR A 1 99 ? -4.112 5.305 12.359 1.00 98.50 99 THR A N 1
ATOM 809 C CA . THR A 1 99 ? -3.651 6.699 12.490 1.00 98.50 99 THR A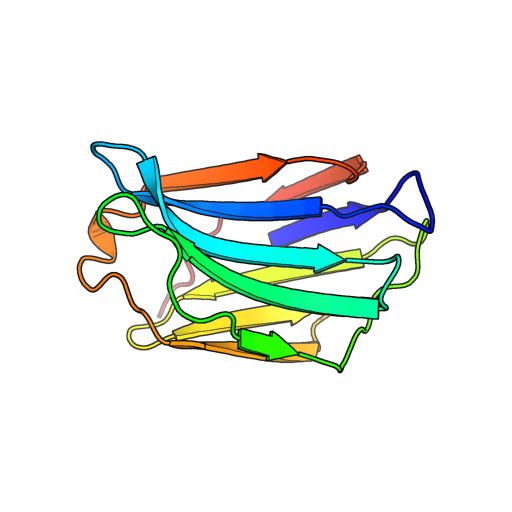 CA 1
ATOM 810 C C . THR A 1 99 ? -2.299 6.957 11.837 1.00 98.50 99 THR A C 1
ATOM 812 O O . THR A 1 99 ? -1.877 8.109 11.745 1.00 98.50 99 THR A O 1
ATOM 815 N N . LYS A 1 100 ? -1.615 5.909 11.364 1.00 98.75 100 LYS A N 1
ATOM 816 C CA . LYS A 1 100 ? -0.263 6.005 10.806 1.00 98.75 100 LYS A CA 1
ATOM 817 C C . LYS A 1 100 ? -0.238 5.473 9.377 1.00 98.75 100 LYS A C 1
ATOM 819 O O . LYS A 1 100 ? -0.792 4.413 9.088 1.00 98.75 100 LYS A O 1
ATOM 824 N N . LEU A 1 101 ? 0.440 6.211 8.505 1.00 98.81 101 LEU A N 1
ATOM 825 C CA . LEU A 1 101 ? 0.816 5.796 7.158 1.00 98.81 101 LEU A CA 1
ATOM 826 C C . LEU A 1 101 ? 2.324 5.546 7.154 1.00 98.81 101 LEU A C 1
ATOM 828 O O . LEU A 1 101 ? 3.088 6.403 7.594 1.00 98.81 101 LEU A O 1
ATOM 832 N N . GLN A 1 102 ? 2.747 4.401 6.635 1.00 98.88 102 GLN A N 1
ATOM 833 C CA . GLN A 1 102 ? 4.153 4.057 6.463 1.00 98.88 102 GLN A CA 1
ATOM 834 C C . GLN A 1 102 ? 4.383 3.610 5.022 1.00 98.88 102 GLN A C 1
ATOM 836 O O . GLN A 1 102 ? 3.583 2.863 4.464 1.00 98.88 102 GLN A O 1
ATOM 841 N N . ILE A 1 103 ? 5.477 4.075 4.426 1.00 98.88 103 ILE A N 1
ATOM 842 C CA . ILE A 1 103 ? 5.891 3.710 3.073 1.00 98.88 103 ILE A CA 1
ATOM 843 C C . ILE A 1 103 ? 7.340 3.239 3.165 1.00 98.88 103 ILE A C 1
ATOM 845 O O . ILE A 1 103 ? 8.173 3.970 3.700 1.00 98.88 103 ILE A O 1
ATOM 849 N N . LEU A 1 104 ? 7.626 2.022 2.701 1.00 98.81 104 LEU A N 1
ATOM 850 C CA . LEU A 1 104 ? 8.942 1.388 2.831 1.00 98.81 104 LEU A CA 1
ATOM 851 C C . LEU A 1 104 ? 9.454 0.840 1.491 1.00 98.81 104 LEU A C 1
ATOM 853 O O . LEU A 1 104 ? 8.684 0.568 0.567 1.00 98.81 104 LEU A O 1
ATOM 857 N N . ASN A 1 105 ? 10.764 0.584 1.464 1.00 98.50 105 ASN A N 1
ATOM 858 C CA . ASN A 1 105 ? 11.521 -0.058 0.385 1.00 98.50 105 ASN A CA 1
ATOM 859 C C . ASN A 1 105 ? 11.614 0.782 -0.909 1.00 98.50 105 ASN A C 1
ATOM 861 O O . ASN A 1 105 ? 11.788 1.997 -0.829 1.00 98.50 105 ASN A O 1
ATOM 865 N N . ASP A 1 106 ? 11.636 0.143 -2.086 1.00 98.44 106 ASP A N 1
ATOM 866 C CA . ASP A 1 106 ? 12.070 0.760 -3.350 1.00 98.44 106 ASP A CA 1
ATOM 867 C C . ASP A 1 106 ? 10.984 1.624 -3.998 1.00 98.44 106 ASP A C 1
ATOM 869 O O . ASP A 1 106 ? 10.322 1.221 -4.955 1.00 98.44 106 ASP A O 1
ATOM 873 N N . ILE A 1 107 ? 10.808 2.825 -3.453 1.00 98.56 107 ILE A N 1
ATOM 874 C CA . ILE A 1 107 ? 9.983 3.880 -4.031 1.00 98.56 107 ILE A CA 1
ATOM 875 C C . ILE A 1 107 ? 10.657 5.240 -3.833 1.00 98.56 107 ILE A C 1
ATOM 877 O O . ILE A 1 107 ? 10.887 5.697 -2.713 1.00 98.56 107 ILE A O 1
ATOM 881 N N . ALA A 1 108 ? 10.949 5.912 -4.941 1.00 98.44 108 ALA A N 1
ATOM 882 C CA . ALA A 1 108 ? 11.341 7.310 -4.965 1.00 98.44 108 ALA A CA 1
ATOM 883 C C . ALA A 1 108 ? 10.068 8.165 -4.943 1.00 98.44 108 ALA A C 1
ATOM 885 O O . ALA A 1 108 ? 9.405 8.368 -5.960 1.00 98.44 108 ALA A O 1
ATOM 886 N N . ILE A 1 109 ? 9.679 8.611 -3.749 1.00 98.75 109 ILE A N 1
ATOM 887 C CA . ILE A 1 109 ? 8.439 9.365 -3.539 1.00 98.75 109 ILE A CA 1
ATOM 888 C C . ILE A 1 109 ? 8.602 10.793 -4.066 1.00 98.75 109 ILE A C 1
ATOM 890 O O . ILE A 1 109 ? 9.484 11.527 -3.623 1.00 98.75 109 ILE A O 1
ATOM 894 N N . SER A 1 110 ? 7.696 11.211 -4.948 1.00 98.69 110 SER A N 1
ATOM 895 C CA . SER A 1 110 ? 7.598 12.593 -5.432 1.00 98.69 110 SER A CA 1
ATOM 896 C C . SER A 1 110 ? 6.498 13.387 -4.725 1.00 98.69 110 SER A C 1
ATOM 898 O O . SER A 1 110 ? 6.603 14.606 -4.589 1.00 98.69 110 SER A O 1
ATOM 900 N N . SER A 1 111 ? 5.440 12.722 -4.251 1.00 98.75 111 SER A N 1
ATOM 901 C CA . SER A 1 111 ? 4.348 13.376 -3.528 1.00 98.75 111 SER A CA 1
ATOM 902 C C . SER A 1 111 ? 3.595 12.409 -2.618 1.00 98.75 111 SER A C 1
ATOM 904 O O . SER A 1 111 ? 3.377 11.245 -2.964 1.00 98.75 111 SER A O 1
ATOM 906 N N . VAL A 1 112 ? 3.141 12.920 -1.473 1.00 98.75 112 VAL A N 1
ATOM 907 C CA . VAL A 1 112 ? 2.174 12.258 -0.594 1.00 98.75 112 VAL A CA 1
ATOM 908 C C . VAL A 1 112 ? 1.080 13.258 -0.252 1.00 98.75 112 VAL A C 1
ATOM 910 O O . VAL A 1 112 ? 1.352 14.327 0.289 1.00 98.75 112 VAL A O 1
ATOM 913 N N . GLU A 1 113 ? -0.162 12.889 -0.539 1.00 98.50 113 GLU A N 1
ATOM 914 C CA . GLU A 1 113 ? -1.351 13.668 -0.206 1.00 98.50 113 GLU A CA 1
ATOM 915 C C . GLU A 1 113 ? -2.274 12.835 0.689 1.00 98.50 113 GLU A C 1
ATOM 917 O O . GLU A 1 113 ? -2.672 11.718 0.334 1.00 98.50 113 GLU A O 1
ATOM 922 N N . ILE A 1 114 ? -2.624 13.380 1.854 1.00 98.25 114 ILE A N 1
ATOM 923 C CA . ILE A 1 114 ? -3.574 12.784 2.796 1.00 98.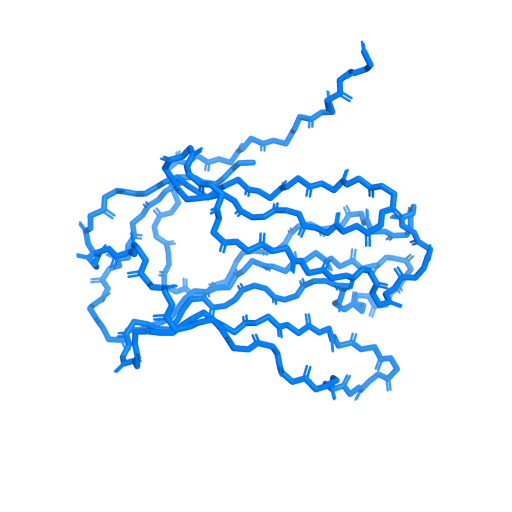25 114 ILE A CA 1
ATOM 924 C C . ILE A 1 114 ? -4.755 13.739 2.922 1.00 98.25 114 ILE A C 1
ATOM 926 O O . ILE A 1 114 ? -4.653 14.787 3.558 1.00 98.25 114 ILE A O 1
ATOM 930 N N . THR A 1 115 ? -5.880 13.348 2.331 1.00 97.38 115 THR A N 1
ATOM 931 C CA . THR A 1 115 ? -7.068 14.196 2.226 1.00 97.38 115 THR A CA 1
ATOM 932 C C . THR A 1 115 ? -8.276 13.463 2.785 1.00 97.38 115 THR A C 1
ATOM 934 O O . THR A 1 115 ? -8.537 12.305 2.455 1.00 97.38 115 THR A O 1
ATOM 937 N N . LYS A 1 116 ? -9.047 14.147 3.633 1.00 94.94 116 LYS A N 1
ATOM 938 C CA . LYS A 1 116 ? -10.354 13.659 4.072 1.00 94.94 116 LYS A CA 1
ATOM 939 C C . LYS A 1 116 ? -11.351 13.878 2.934 1.00 94.94 116 LYS A C 1
ATOM 941 O O . LYS A 1 116 ? -11.651 15.023 2.608 1.00 94.94 116 LYS A O 1
ATOM 946 N N . ARG A 1 117 ? -11.877 12.803 2.340 1.00 88.25 117 ARG A N 1
ATOM 947 C CA . ARG A 1 117 ? -12.972 12.923 1.367 1.00 88.25 117 ARG A CA 1
ATOM 948 C C . ARG A 1 117 ? -14.251 13.335 2.110 1.00 88.25 117 ARG A C 1
ATOM 950 O O . ARG A 1 117 ? -14.626 12.699 3.096 1.00 88.25 117 ARG A O 1
ATOM 957 N N . GLY A 1 118 ? -14.845 14.453 1.694 1.00 81.06 118 GLY A N 1
ATOM 958 C CA . GLY A 1 118 ? -16.146 14.909 2.188 1.00 81.06 118 GLY A CA 1
ATOM 959 C C . GLY A 1 118 ? -17.280 14.009 1.694 1.00 81.06 118 GLY A C 1
ATOM 960 O O . GLY A 1 118 ? -17.088 13.252 0.741 1.00 81.06 118 GLY A O 1
ATOM 961 N N . LEU A 1 119 ? -18.431 14.094 2.368 1.00 55.25 119 LEU A N 1
ATOM 962 C CA . LEU A 1 119 ? -19.716 13.664 1.805 1.00 55.25 119 LEU A CA 1
ATOM 963 C C . LEU A 1 119 ? -20.155 14.645 0.715 1.00 55.25 119 LEU A C 1
ATOM 965 O O . LEU A 1 119 ? -19.881 15.855 0.898 1.00 55.25 119 LEU A O 1
#

Radius of gyration: 13.77 Å; Cα contacts (8 Å, |Δi|>4): 261; chains: 1; bounding box: 35×30×35 Å

Sequence (119 aa):
VVKGETSSSTSMFEINLLCDPGDQIALHFNPRFSSSRIVCNSFLANHWGKEEVNNTFPFEAKEPFQVEIYSDQDYFHIFIDENKILQYKHRQKQLSSITKLQILNDIAISSVEITKRGL

pLDDT: mean 97.34, std 4.49, range [55.25, 98.94]